Protein AF-Q3TPT1-F1 (afdb_monomer_lite)

pLDDT: mean 91.49, std 8.92, range [51.31, 97.62]

Secondary structure (DSSP, 8-state):
---HHHHHHHHHHHTT-PPPHHHHHHHHHHTSHHHHHH-TTTSSTTS-TTT--TTT--SS----TTGGGGT--HHHHHHHHHHHHHHHTTS----SS---

Foldseek 3Di:
DDDVLVVVQVVCVVVVHGDDPVRSVVCCVCVDLVNQCPDCVRQVVVPDCVVPNCVVHTPSHPPDPPCCVVVDDPVNLVVVVVVCCVVCVPVPDDDPDPSD

Sequence (100 aa):
AQEPRSTIRKLSEFLGRPLGPKEEDIILEHSSFSFMSQSNIVNYSLLSKEIIDQSEGKFFRKGVVGNWREYFTPELNEKFNAVYQSKMGDSGLCLPWTMD

Structure (mmCIF, N/CA/C/O backbone):
data_AF-Q3TPT1-F1
#
_entry.id   AF-Q3TPT1-F1
#
loop_
_atom_site.group_PDB
_atom_site.id
_atom_site.type_symbol
_atom_site.label_atom_id
_atom_site.label_alt_id
_atom_site.label_comp_id
_atom_site.label_asym_id
_atom_site.label_entity_id
_atom_site.label_seq_id
_atom_site.pdbx_PDB_ins_code
_atom_site.Cartn_x
_atom_site.Cartn_y
_atom_site.Cartn_z
_atom_site.occupancy
_atom_site.B_iso_or_equiv
_atom_site.auth_seq_id
_atom_site.auth_comp_id
_atom_site.auth_asym_id
_atom_site.auth_atom_id
_atom_site.pdbx_PDB_model_num
ATOM 1 N N . ALA A 1 1 ? -10.522 7.151 -8.070 1.00 51.31 1 ALA A N 1
ATOM 2 C CA . ALA A 1 1 ? -9.777 6.867 -6.828 1.00 51.31 1 ALA A CA 1
ATOM 3 C C . ALA A 1 1 ? -10.396 5.638 -6.173 1.00 51.31 1 ALA A C 1
ATOM 5 O O . ALA A 1 1 ? -11.582 5.404 -6.382 1.00 51.31 1 ALA A O 1
ATOM 6 N N . GLN A 1 2 ? -9.621 4.814 -5.464 1.00 65.38 2 GLN A N 1
ATOM 7 C CA . GLN A 1 2 ? -10.227 3.815 -4.580 1.00 65.38 2 GLN A CA 1
ATOM 8 C C . GLN A 1 2 ? -10.821 4.551 -3.379 1.00 65.38 2 GLN A C 1
ATOM 10 O O . GLN A 1 2 ? -10.149 5.408 -2.816 1.00 65.38 2 GLN A O 1
ATOM 15 N N . GLU A 1 3 ? -12.056 4.220 -3.011 1.00 87.75 3 GLU A N 1
ATOM 16 C CA . GLU A 1 3 ? -12.774 4.824 -1.885 1.00 87.75 3 GLU A CA 1
ATOM 17 C C . GLU A 1 3 ? -12.664 3.899 -0.662 1.00 87.75 3 GLU A C 1
ATOM 19 O O . GLU A 1 3 ? -13.387 2.896 -0.602 1.00 87.75 3 GLU A O 1
ATOM 24 N N . PRO A 1 4 ? -11.790 4.187 0.328 1.00 93.31 4 PRO A N 1
ATOM 25 C CA . PRO A 1 4 ? -11.518 3.267 1.436 1.00 93.31 4 PRO A CA 1
ATOM 26 C C . PRO A 1 4 ? -12.775 2.901 2.229 1.00 93.31 4 PRO A C 1
ATOM 28 O O . PRO A 1 4 ? -12.935 1.757 2.647 1.00 93.31 4 PRO A O 1
ATOM 31 N N . ARG A 1 5 ? -13.721 3.840 2.354 1.00 94.75 5 ARG A N 1
ATOM 32 C CA . ARG A 1 5 ? -15.005 3.606 3.027 1.00 94.75 5 ARG A CA 1
ATOM 33 C C . ARG A 1 5 ? -15.837 2.530 2.329 1.00 94.75 5 ARG A C 1
ATOM 35 O O . ARG A 1 5 ? -16.415 1.678 2.994 1.00 94.75 5 ARG A O 1
ATOM 42 N N . SER A 1 6 ? -15.877 2.535 0.994 1.00 94.00 6 SER A N 1
ATOM 43 C CA . SER A 1 6 ? -16.585 1.498 0.233 1.00 94.00 6 SER A CA 1
ATOM 44 C C . SER A 1 6 ? -15.939 0.128 0.441 1.00 94.00 6 SER A C 1
ATOM 46 O O . SER A 1 6 ? -16.647 -0.859 0.621 1.00 94.00 6 SER A O 1
ATOM 48 N N . THR A 1 7 ? -14.606 0.065 0.477 1.00 94.75 7 THR A N 1
ATOM 49 C CA . THR A 1 7 ? -13.879 -1.180 0.756 1.00 94.75 7 THR A CA 1
ATOM 50 C C . THR A 1 7 ? -14.163 -1.701 2.163 1.00 94.75 7 THR A C 1
ATOM 52 O O . THR A 1 7 ? -14.415 -2.893 2.320 1.00 94.75 7 THR A O 1
ATOM 55 N N . ILE A 1 8 ? -14.192 -0.825 3.172 1.00 95.69 8 ILE A N 1
ATOM 56 C CA . ILE A 1 8 ? -14.532 -1.199 4.554 1.00 95.69 8 ILE A CA 1
ATOM 57 C C . ILE A 1 8 ? -15.947 -1.780 4.631 1.00 95.69 8 ILE A C 1
ATOM 59 O O . ILE A 1 8 ? -16.134 -2.814 5.264 1.00 95.69 8 ILE A O 1
ATOM 63 N N . ARG A 1 9 ? -16.924 -1.181 3.938 1.00 95.06 9 ARG A N 1
ATOM 64 C CA . ARG A 1 9 ? -18.296 -1.716 3.863 1.00 95.06 9 ARG A CA 1
ATOM 65 C C . ARG A 1 9 ? -18.357 -3.086 3.201 1.00 95.06 9 ARG A C 1
ATOM 67 O O . ARG A 1 9 ? -18.943 -4.005 3.751 1.00 95.06 9 ARG A O 1
ATOM 74 N N . LYS A 1 10 ? -17.687 -3.257 2.060 1.00 95.75 10 LYS A N 1
ATOM 75 C CA . LYS A 1 10 ? -17.618 -4.563 1.384 1.00 95.75 10 LYS A CA 1
ATOM 76 C C . LYS A 1 10 ? -16.994 -5.631 2.282 1.00 95.75 10 LYS A C 1
ATOM 78 O O . LYS A 1 10 ? -17.470 -6.761 2.314 1.00 95.75 10 LYS A O 1
ATOM 83 N N . LEU A 1 11 ? -15.936 -5.279 3.014 1.00 96.44 11 LEU A N 1
ATOM 84 C CA . LEU A 1 11 ? -15.289 -6.188 3.957 1.00 96.44 11 LEU A CA 1
ATOM 85 C C . LEU A 1 11 ? -16.214 -6.529 5.132 1.00 96.44 11 LEU A C 1
ATOM 87 O O . LEU A 1 11 ? -16.289 -7.686 5.534 1.00 96.44 11 LEU A O 1
ATOM 91 N N . SER A 1 12 ? -16.928 -5.545 5.673 1.00 96.81 12 SER A N 1
ATOM 92 C CA . SER A 1 12 ? -17.835 -5.747 6.801 1.00 96.81 12 SER A CA 1
ATOM 93 C C . SER A 1 12 ? -19.040 -6.616 6.424 1.00 96.81 12 SER A C 1
ATOM 95 O O . SER A 1 12 ? -19.398 -7.529 7.169 1.00 96.81 12 SER A O 1
ATOM 97 N N . GLU A 1 13 ? -19.592 -6.415 5.225 1.00 96.44 13 GLU A N 1
ATO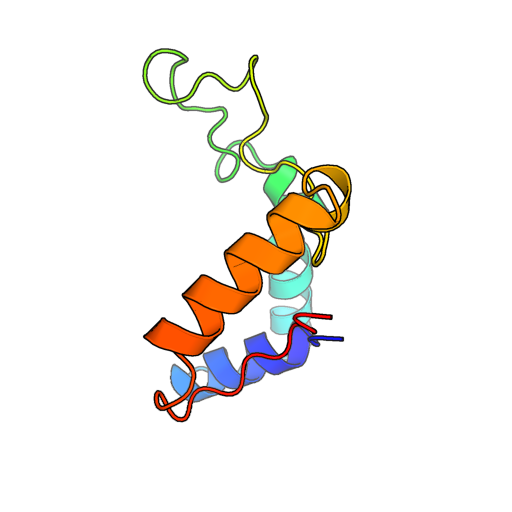M 98 C CA . GLU A 1 13 ? -20.622 -7.266 4.620 1.00 96.44 13 GLU A CA 1
ATOM 99 C C . GLU A 1 13 ? -20.117 -8.695 4.405 1.00 96.44 13 GLU A C 1
ATOM 101 O O . GLU A 1 13 ? -20.774 -9.647 4.822 1.00 96.44 13 GLU A O 1
ATOM 106 N N . PHE A 1 14 ? -18.923 -8.853 3.824 1.00 97.50 14 PHE A N 1
ATOM 107 C CA . PHE A 1 14 ? -18.299 -10.161 3.614 1.00 97.50 14 PHE A CA 1
ATOM 108 C C . PHE A 1 14 ? -18.106 -10.934 4.928 1.00 97.50 14 PHE A C 1
ATOM 110 O O . PHE A 1 14 ? -18.306 -12.146 4.975 1.00 97.50 14 PHE A O 1
ATOM 117 N N . LEU A 1 15 ? -17.759 -10.234 6.009 1.00 97.62 15 LEU A N 1
ATOM 118 C CA . LEU A 1 15 ? -17.589 -10.819 7.341 1.00 97.62 15 LEU A CA 1
ATOM 119 C C . LEU A 1 15 ? -18.913 -11.013 8.104 1.00 97.62 15 LEU A C 1
ATOM 121 O O . LEU A 1 15 ? -18.887 -11.523 9.226 1.00 97.62 15 LEU A O 1
ATOM 125 N N . GLY A 1 16 ? -20.054 -10.595 7.545 1.00 97.31 16 GLY A N 1
ATOM 126 C CA . GLY A 1 16 ? -21.360 -10.657 8.207 1.00 97.31 16 GLY A CA 1
ATOM 127 C C . GLY A 1 16 ? -21.471 -9.748 9.437 1.00 97.31 16 GLY A C 1
ATOM 128 O O . GLY A 1 16 ? -22.218 -10.052 10.367 1.00 97.31 16 GLY A O 1
ATOM 129 N N . ARG A 1 17 ? -20.699 -8.656 9.479 1.00 96.19 17 ARG A N 1
ATOM 130 C CA . ARG A 1 17 ? -20.618 -7.712 10.605 1.00 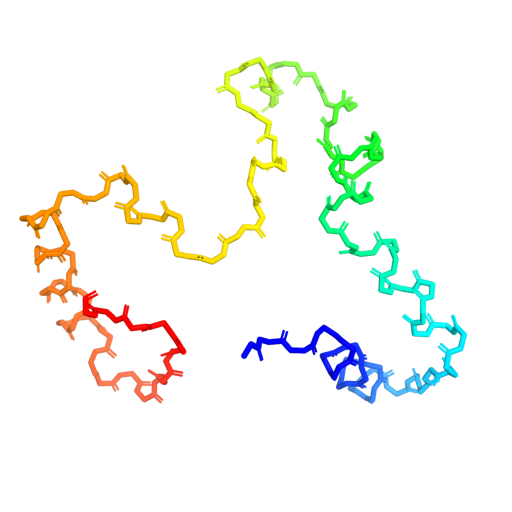96.19 17 ARG A CA 1
ATOM 131 C C . ARG A 1 17 ? -20.816 -6.282 10.103 1.00 96.19 17 ARG A C 1
ATOM 133 O O . ARG A 1 17 ? -19.832 -5.553 10.003 1.00 96.19 17 ARG A O 1
ATOM 140 N N . PRO A 1 18 ? -22.049 -5.878 9.751 1.00 93.94 18 PRO A N 1
ATOM 141 C CA . PRO A 1 18 ? -22.301 -4.528 9.263 1.00 93.94 18 PRO A CA 1
ATOM 142 C C . PRO A 1 18 ? -21.880 -3.495 10.313 1.00 93.94 18 PRO A C 1
ATOM 144 O O . PRO A 1 18 ? -22.117 -3.682 11.505 1.00 93.94 18 PRO A O 1
ATOM 147 N N . LEU A 1 19 ? -21.252 -2.417 9.851 1.00 95.75 19 LEU A N 1
ATOM 148 C CA . LEU A 1 19 ? -20.711 -1.354 10.693 1.00 95.75 19 LEU A CA 1
ATOM 149 C C . LEU A 1 19 ? -21.633 -0.137 10.663 1.00 95.75 19 LEU A C 1
ATOM 151 O O . LEU A 1 19 ? -22.193 0.211 9.622 1.00 95.75 19 LEU A O 1
ATOM 155 N N . GLY A 1 20 ? -21.764 0.535 11.801 1.00 96.06 20 GLY A N 1
ATOM 156 C CA . GLY A 1 20 ? -22.380 1.850 11.881 1.00 96.06 20 GLY A CA 1
ATOM 157 C C . GLY A 1 20 ? -21.447 2.957 11.364 1.00 96.06 20 GLY A C 1
ATOM 158 O O . GLY A 1 20 ? -20.227 2.786 11.347 1.00 96.06 20 GLY A O 1
ATOM 159 N N . PRO A 1 21 ? -21.978 4.149 11.025 1.00 94.94 21 PRO A N 1
ATOM 160 C CA . PRO A 1 21 ? -21.176 5.254 10.487 1.00 94.94 21 PRO A CA 1
ATOM 161 C C . PRO A 1 21 ? -19.979 5.648 11.364 1.00 94.94 21 PRO A C 1
ATOM 163 O O . PRO A 1 21 ? -18.887 5.870 10.855 1.00 94.94 21 PRO A O 1
ATOM 166 N N . LYS A 1 22 ? -20.163 5.664 12.691 1.00 96.88 22 LYS A N 1
ATOM 167 C CA . LYS A 1 22 ? -19.086 5.980 13.643 1.00 96.88 22 LYS A CA 1
ATOM 168 C C . LYS A 1 22 ? -17.977 4.928 13.645 1.00 96.88 22 LYS A C 1
ATOM 170 O O . LYS A 1 22 ? -16.813 5.276 13.784 1.00 96.88 22 LYS A O 1
ATOM 175 N N . GLU A 1 23 ? -18.329 3.652 13.509 1.00 96.81 23 GLU A N 1
ATOM 176 C CA . GLU A 1 23 ? -17.345 2.566 13.464 1.00 96.81 23 GLU A CA 1
ATOM 177 C C . GLU A 1 23 ? -16.543 2.623 12.161 1.00 96.81 23 GLU A C 1
ATOM 179 O O . GLU A 1 23 ? -15.326 2.454 12.184 1.00 96.81 23 GLU A O 1
ATOM 184 N N . GLU A 1 24 ? -17.197 2.942 11.038 1.00 95.94 24 GLU A N 1
ATOM 185 C CA . GLU A 1 24 ? -16.502 3.201 9.773 1.00 95.94 24 GLU A CA 1
ATOM 186 C C . GLU A 1 24 ? -15.500 4.355 9.898 1.00 95.94 24 GLU A C 1
ATOM 188 O O . GLU A 1 24 ? -14.382 4.233 9.403 1.00 95.94 24 GLU A O 1
ATOM 193 N N . ASP A 1 25 ? -15.882 5.455 10.554 1.00 96.81 25 ASP A N 1
ATOM 194 C CA . ASP A 1 25 ? -15.013 6.624 10.746 1.00 96.81 25 ASP A CA 1
ATOM 195 C C . ASP A 1 25 ? -13.771 6.276 11.575 1.00 96.81 25 ASP A C 1
ATOM 197 O O . ASP A 1 25 ? -12.652 6.596 11.174 1.00 96.81 25 ASP A O 1
ATOM 201 N N . ILE A 1 26 ? -13.960 5.547 12.680 1.00 97.44 26 ILE A N 1
ATOM 202 C CA . ILE A 1 26 ? -12.869 5.065 13.541 1.00 97.44 26 ILE A CA 1
ATOM 203 C C . ILE A 1 26 ? -11.913 4.175 12.738 1.00 97.44 26 ILE A C 1
ATOM 205 O O . ILE A 1 26 ? -10.695 4.356 12.784 1.00 97.44 26 ILE A O 1
ATOM 209 N N . ILE A 1 27 ? -12.444 3.224 11.964 1.00 96.81 27 ILE A N 1
ATOM 210 C CA . ILE A 1 27 ? -11.613 2.326 11.153 1.00 96.81 27 ILE A CA 1
ATOM 211 C C . ILE A 1 27 ? -10.865 3.111 10.074 1.00 96.81 27 ILE A C 1
ATOM 213 O O . ILE A 1 27 ? -9.687 2.842 9.848 1.00 96.81 27 ILE A O 1
ATOM 217 N N . LEU A 1 28 ? -11.508 4.083 9.422 1.00 96.19 28 LEU A N 1
ATOM 218 C CA . LEU A 1 28 ? -10.872 4.927 8.408 1.00 96.19 28 LEU A CA 1
ATOM 219 C C . LEU A 1 28 ? -9.701 5.728 8.972 1.00 96.19 28 LEU A C 1
ATOM 221 O O . LEU A 1 28 ? -8.643 5.773 8.345 1.00 96.19 28 LEU A O 1
ATOM 225 N N . GLU A 1 29 ? -9.875 6.337 10.143 1.00 96.31 29 GLU A N 1
ATOM 226 C CA . GLU A 1 29 ? -8.820 7.098 10.808 1.00 96.31 29 GLU A CA 1
ATOM 227 C C . GLU A 1 29 ? -7.640 6.191 11.174 1.00 96.31 29 GLU A C 1
ATOM 229 O O . GLU A 1 29 ? -6.506 6.441 10.749 1.00 96.31 29 GLU A O 1
ATOM 234 N N . HIS A 1 30 ? -7.908 5.094 11.886 1.00 96.38 30 HIS A N 1
ATOM 235 C CA . HIS A 1 30 ? -6.867 4.185 12.370 1.00 96.38 30 HIS A CA 1
ATOM 236 C C . HIS A 1 30 ? -6.203 3.351 11.266 1.00 96.38 30 HIS A C 1
ATOM 238 O O . HIS A 1 30 ? -5.072 2.901 11.440 1.00 96.38 30 HIS A O 1
ATOM 244 N N . SER A 1 31 ? -6.869 3.176 10.123 1.00 95.38 31 SER A N 1
ATOM 245 C CA . SER A 1 31 ? -6.305 2.514 8.936 1.00 95.38 31 SER A CA 1
ATOM 246 C C . SER A 1 31 ? -5.683 3.502 7.947 1.00 95.38 31 SER A C 1
ATOM 248 O O . SER A 1 31 ? -5.213 3.100 6.881 1.00 95.38 31 SER A O 1
ATOM 250 N N . SER A 1 32 ? -5.687 4.804 8.251 1.00 95.44 32 SER A N 1
ATOM 251 C CA . SER A 1 32 ? -5.048 5.796 7.392 1.00 95.44 32 SER A CA 1
ATOM 252 C C . SER A 1 32 ? -3.530 5.617 7.397 1.00 95.44 32 SER A C 1
ATOM 254 O O . SER A 1 32 ? -2.921 5.298 8.420 1.00 95.44 32 SER A O 1
ATOM 256 N N . PHE A 1 33 ? -2.885 5.890 6.259 1.00 95.81 33 PHE A N 1
ATOM 257 C CA . PHE A 1 33 ? -1.423 5.841 6.171 1.00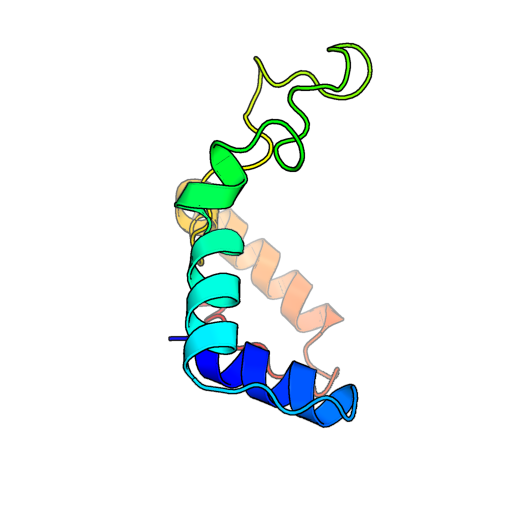 95.81 33 PHE A CA 1
ATOM 258 C C . PHE A 1 33 ? -0.760 6.754 7.214 1.00 95.81 33 PHE A C 1
ATOM 260 O O . PHE A 1 33 ? 0.211 6.356 7.853 1.00 95.81 33 PHE A O 1
ATOM 267 N N . SER A 1 34 ? -1.313 7.955 7.422 1.00 95.69 34 SER A N 1
ATOM 268 C CA . SER A 1 34 ? -0.809 8.910 8.413 1.00 95.69 34 SER A CA 1
ATOM 269 C C . SER A 1 34 ? -0.793 8.298 9.813 1.00 95.69 34 SER A C 1
ATOM 271 O O . SER A 1 34 ? 0.258 8.288 10.451 1.00 95.69 34 SER A O 1
ATOM 273 N N . PHE A 1 35 ? -1.917 7.728 10.262 1.00 96.62 35 PHE A N 1
ATOM 274 C CA . PHE A 1 35 ? -2.012 7.109 11.584 1.00 96.62 35 PHE A CA 1
ATOM 275 C C . PHE A 1 35 ? -1.092 5.888 11.705 1.00 96.62 35 PHE A C 1
ATOM 277 O O . PHE 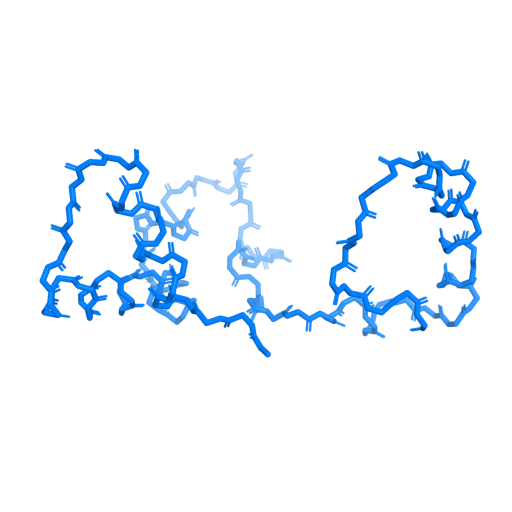A 1 35 ? -0.279 5.799 12.627 1.00 96.62 35 PHE A O 1
ATOM 284 N N . MET A 1 36 ? -1.171 4.960 10.747 1.00 96.94 36 MET A N 1
ATOM 285 C CA . MET A 1 36 ? -0.401 3.717 10.799 1.00 96.94 36 MET A CA 1
ATOM 286 C C . MET A 1 36 ? 1.111 3.962 10.753 1.00 96.94 36 MET A C 1
ATOM 288 O O . MET A 1 36 ? 1.851 3.296 11.468 1.00 96.94 36 MET A O 1
ATOM 292 N N . SER A 1 37 ? 1.582 4.945 9.978 1.00 95.69 37 SER A N 1
ATOM 293 C CA . SER A 1 37 ? 3.015 5.265 9.880 1.00 95.69 37 SER A CA 1
ATOM 294 C C . SER A 1 37 ? 3.628 5.757 11.200 1.00 95.69 37 SER A C 1
ATOM 296 O O . SER A 1 37 ? 4.819 5.554 11.443 1.00 95.69 37 SER A O 1
ATOM 298 N N . GLN A 1 38 ? 2.817 6.357 12.075 1.00 94.75 38 GLN A N 1
ATOM 299 C CA . GLN A 1 38 ? 3.244 6.918 13.361 1.00 94.75 38 GLN A CA 1
ATOM 300 C C . GLN A 1 38 ? 3.037 5.952 14.536 1.00 94.75 38 GLN A C 1
ATOM 302 O O . GLN A 1 38 ? 3.683 6.095 15.572 1.00 94.75 38 GLN A O 1
ATOM 307 N N . SER A 1 39 ? 2.166 4.954 14.384 1.00 95.38 39 SER A N 1
ATOM 308 C CA . SER A 1 39 ? 1.874 3.977 15.432 1.00 95.38 39 SER A CA 1
ATOM 309 C C . SER A 1 39 ? 2.972 2.914 15.530 1.00 95.38 39 SER A C 1
ATOM 311 O O . SER A 1 39 ? 3.124 2.076 14.641 1.00 95.38 39 SER A O 1
ATOM 313 N N . ASN A 1 40 ? 3.712 2.914 16.645 1.00 91.06 40 ASN A N 1
ATOM 314 C CA . ASN A 1 40 ? 4.803 1.966 16.915 1.00 91.06 40 ASN A CA 1
ATOM 315 C C . ASN A 1 40 ? 4.370 0.487 16.889 1.00 91.06 40 ASN A C 1
ATOM 317 O O . ASN A 1 40 ? 5.178 -0.390 16.586 1.00 91.06 40 ASN A O 1
ATOM 321 N N . ILE A 1 41 ? 3.095 0.213 17.181 1.00 90.31 41 ILE A N 1
ATOM 322 C CA . ILE A 1 41 ? 2.526 -1.140 17.201 1.00 90.31 41 ILE A CA 1
ATOM 323 C C . ILE A 1 41 ? 2.483 -1.740 15.790 1.00 90.31 41 ILE A C 1
ATOM 325 O O . ILE A 1 41 ? 2.691 -2.940 15.633 1.00 90.31 41 ILE A O 1
ATOM 329 N N . VAL A 1 42 ? 2.224 -0.924 14.763 1.00 92.38 42 VAL A N 1
ATOM 330 C CA . VAL A 1 42 ? 2.022 -1.407 13.385 1.00 92.38 42 VAL A CA 1
ATOM 331 C C . VAL A 1 42 ? 3.118 -0.968 12.421 1.00 92.38 42 VAL A C 1
ATOM 333 O O . VAL A 1 42 ? 3.321 -1.629 11.410 1.00 92.38 42 VAL A O 1
ATOM 336 N N . ASN A 1 43 ? 3.865 0.101 12.719 1.00 91.81 43 ASN A N 1
ATOM 337 C CA . ASN A 1 43 ? 4.963 0.585 11.874 1.00 91.81 43 ASN A CA 1
ATOM 338 C C . ASN A 1 43 ? 6.269 -0.205 12.023 1.00 91.81 43 ASN A C 1
ATOM 340 O O . ASN A 1 43 ? 7.286 0.200 11.462 1.00 91.81 43 ASN A O 1
ATOM 344 N N . TYR A 1 44 ? 6.243 -1.315 12.763 1.00 91.81 44 TYR A N 1
ATOM 345 C CA . TYR A 1 44 ? 7.375 -2.208 12.995 1.00 91.81 44 TYR A CA 1
ATOM 346 C C . TYR A 1 44 ? 8.572 -1.566 13.714 1.00 91.81 44 TYR A C 1
ATOM 348 O O . TYR A 1 44 ? 9.657 -2.144 13.718 1.00 91.81 44 TYR A O 1
ATOM 356 N N . SER A 1 45 ? 8.424 -0.394 14.345 1.00 91.06 45 SER A N 1
ATOM 357 C CA . SER A 1 45 ? 9.540 0.249 15.059 1.00 91.06 45 SER A CA 1
ATOM 358 C C . SER A 1 45 ? 9.957 -0.496 16.329 1.00 91.06 45 SER A C 1
ATOM 360 O O . SER A 1 45 ? 10.981 -0.170 16.918 1.00 91.06 45 SER A O 1
ATOM 362 N N . LEU A 1 46 ? 9.140 -1.450 16.782 1.00 93.38 46 LEU A N 1
ATOM 363 C CA . LEU A 1 46 ? 9.428 -2.319 17.924 1.00 93.38 46 LEU A CA 1
ATOM 364 C C . LEU A 1 46 ? 10.319 -3.516 17.555 1.00 93.38 46 LEU A C 1
ATOM 366 O O . LEU A 1 46 ? 10.812 -4.194 18.453 1.00 93.38 46 LEU A O 1
ATOM 370 N N . LEU A 1 47 ? 10.514 -3.795 16.260 1.00 93.06 47 LEU A N 1
ATOM 371 C CA . LEU A 1 47 ? 11.443 -4.832 15.820 1.00 93.06 47 LEU A CA 1
ATOM 372 C C . LEU A 1 47 ? 12.886 -4.325 15.869 1.00 93.06 47 LEU A C 1
ATOM 374 O O . LEU A 1 47 ? 13.152 -3.139 15.673 1.00 93.06 47 LEU A O 1
ATOM 378 N N . SER A 1 48 ? 13.821 -5.239 16.127 1.00 93.94 48 SER A N 1
ATOM 379 C CA . SER A 1 48 ? 15.241 -4.907 16.162 1.00 93.94 48 SER A CA 1
ATOM 380 C C . SER A 1 48 ? 15.790 -4.646 14.754 1.00 93.94 48 SER A C 1
ATOM 382 O O . SER A 1 48 ? 15.225 -5.103 13.753 1.00 93.94 48 SER A O 1
ATOM 384 N N . LYS A 1 49 ? 16.913 -3.921 14.672 1.00 93.12 49 LYS A N 1
ATOM 385 C CA . LYS A 1 49 ? 17.543 -3.571 13.389 1.00 93.12 49 LYS A CA 1
ATOM 386 C C . LYS A 1 49 ? 18.027 -4.795 12.614 1.00 93.12 49 LYS A C 1
ATOM 388 O O . LYS A 1 49 ? 18.069 -4.755 11.393 1.00 93.12 49 LYS A O 1
ATOM 393 N N . GLU A 1 50 ? 18.347 -5.883 13.311 1.00 95.19 50 GLU A N 1
ATOM 394 C CA . GLU A 1 50 ? 18.735 -7.155 12.699 1.00 95.19 50 GLU A CA 1
ATOM 395 C C . GLU A 1 50 ? 17.576 -7.810 11.930 1.00 95.19 50 GLU A C 1
ATOM 397 O O . GLU A 1 50 ? 17.824 -8.606 11.029 1.00 95.19 50 GLU A O 1
ATOM 402 N N . ILE A 1 51 ? 16.321 -7.482 12.271 1.00 93.56 51 ILE A N 1
ATOM 403 C CA . ILE A 1 51 ? 15.130 -7.983 11.572 1.00 93.56 51 ILE A CA 1
ATOM 404 C C . ILE A 1 51 ? 14.663 -6.968 10.524 1.00 93.56 51 ILE A C 1
ATOM 406 O O . ILE A 1 51 ? 14.473 -7.329 9.364 1.00 93.56 51 ILE A O 1
ATOM 410 N N . ILE A 1 52 ? 14.463 -5.706 10.924 1.00 91.69 52 ILE A N 1
ATOM 411 C CA . ILE A 1 52 ? 14.066 -4.617 10.021 1.00 91.69 52 ILE A CA 1
ATOM 412 C C . ILE A 1 52 ? 14.862 -3.354 10.361 1.00 91.69 52 ILE A C 1
ATOM 414 O O . ILE A 1 52 ? 14.539 -2.637 11.312 1.00 91.69 52 ILE A O 1
ATOM 418 N N . ASP A 1 53 ? 15.861 -3.028 9.539 1.00 94.00 53 ASP A N 1
ATOM 419 C CA . ASP A 1 53 ? 16.593 -1.770 9.676 1.00 94.00 53 ASP A CA 1
ATOM 420 C C . ASP A 1 53 ? 15.820 -0.591 9.068 1.00 94.00 53 ASP A C 1
ATOM 422 O O . ASP A 1 53 ? 15.913 -0.275 7.881 1.00 94.00 53 ASP A O 1
ATOM 426 N N . GLN A 1 54 ? 15.071 0.110 9.917 1.00 91.19 54 GLN A N 1
ATOM 427 C CA . GLN A 1 54 ? 14.320 1.300 9.518 1.00 91.19 54 GLN A CA 1
ATOM 428 C C . GLN A 1 54 ? 15.161 2.592 9.409 1.00 91.19 54 GLN A C 1
ATOM 430 O O . GLN A 1 54 ? 14.578 3.680 9.281 1.00 91.19 54 GLN A O 1
ATOM 435 N N . SER A 1 55 ? 16.500 2.508 9.498 1.00 91.75 55 SER A N 1
ATOM 436 C CA . SER A 1 55 ? 17.421 3.603 9.120 1.00 91.75 55 SER A CA 1
ATOM 437 C C . SER A 1 55 ? 17.517 3.727 7.600 1.00 91.75 55 SER A C 1
ATOM 439 O O . SER A 1 55 ? 17.475 4.835 7.075 1.00 91.75 55 SER A O 1
ATOM 441 N N . GLU A 1 56 ? 17.592 2.585 6.914 1.00 92.06 56 GLU A N 1
ATOM 442 C CA . GLU A 1 56 ? 17.767 2.485 5.459 1.00 92.06 56 GLU A CA 1
ATOM 443 C C . GLU A 1 56 ? 16.465 2.766 4.694 1.00 92.06 56 GLU A C 1
ATOM 445 O O . GLU A 1 56 ? 16.458 3.119 3.516 1.00 92.06 56 GLU A O 1
ATOM 450 N N . GLY A 1 57 ? 15.329 2.645 5.379 1.00 91.00 57 GLY A N 1
ATOM 451 C CA . GLY A 1 57 ? 14.027 3.009 4.848 1.00 91.00 57 GLY A CA 1
ATOM 452 C C . GLY A 1 57 ? 12.911 2.675 5.825 1.00 91.00 57 GLY A C 1
ATOM 453 O O . GLY A 1 57 ? 12.913 1.629 6.466 1.00 91.00 57 GLY A O 1
ATOM 454 N N . LYS A 1 58 ? 11.923 3.564 5.945 1.00 93.56 58 LYS A N 1
ATOM 455 C CA . LYS A 1 58 ? 10.737 3.299 6.772 1.00 93.56 58 LYS A CA 1
ATOM 456 C C . LYS A 1 58 ? 9.863 2.225 6.137 1.00 93.56 58 LYS A C 1
ATOM 458 O O . LYS A 1 58 ? 9.659 2.242 4.923 1.00 93.56 58 LYS A O 1
ATOM 463 N N . PHE A 1 59 ? 9.276 1.362 6.971 1.00 94.50 59 PHE A N 1
ATOM 464 C CA . PHE A 1 59 ? 8.306 0.359 6.518 1.00 94.50 59 PHE A CA 1
ATOM 465 C C . PHE A 1 59 ? 7.104 1.030 5.829 1.00 94.50 59 PHE A C 1
ATOM 467 O O . PHE A 1 59 ? 6.773 0.743 4.679 1.00 94.50 59 PHE A O 1
ATOM 474 N N . PHE A 1 60 ? 6.510 2.029 6.489 1.00 95.50 60 PHE A N 1
ATOM 475 C CA . PHE A 1 60 ? 5.546 2.940 5.871 1.00 95.50 60 PHE A CA 1
ATOM 476 C C . PHE A 1 60 ? 6.284 4.030 5.076 1.00 95.50 60 PHE A C 1
ATOM 478 O O . PHE A 1 60 ? 6.534 5.118 5.583 1.00 95.50 60 PHE A O 1
ATOM 485 N N . ARG A 1 61 ? 6.660 3.732 3.824 1.00 94.69 61 ARG A N 1
ATOM 486 C CA . ARG A 1 61 ? 7.536 4.600 3.008 1.00 94.69 61 ARG A CA 1
ATOM 487 C C . ARG A 1 61 ? 6.863 5.854 2.428 1.00 94.69 61 ARG A C 1
ATOM 489 O O . ARG A 1 61 ? 7.325 6.961 2.674 1.00 94.69 61 ARG A O 1
ATOM 496 N N . LYS A 1 62 ? 5.825 5.687 1.596 1.00 94.06 62 LYS A N 1
ATOM 497 C CA . LYS A 1 62 ? 5.114 6.804 0.925 1.00 94.06 62 LYS A CA 1
ATOM 498 C C . LYS A 1 62 ? 3.591 6.654 0.891 1.00 94.06 62 LYS A C 1
ATOM 500 O O . LYS A 1 62 ? 2.901 7.660 0.938 1.00 94.06 62 LYS A O 1
ATOM 505 N N . GLY A 1 63 ? 3.065 5.430 0.789 1.00 92.38 63 GLY A N 1
ATOM 506 C CA . GLY A 1 63 ? 1.614 5.195 0.837 1.00 92.38 63 GLY A CA 1
ATOM 507 C C . GLY A 1 63 ? 0.824 5.731 -0.361 1.00 92.38 63 GLY A C 1
ATOM 508 O O . GLY A 1 63 ? -0.363 6.004 -0.219 1.00 92.38 63 GLY A O 1
ATOM 509 N N . VAL A 1 64 ? 1.459 5.898 -1.527 1.00 91.81 64 VAL A N 1
ATOM 510 C CA . VAL A 1 64 ? 0.817 6.457 -2.730 1.00 91.81 64 VAL A CA 1
ATOM 511 C C . VAL A 1 64 ? 0.936 5.521 -3.930 1.00 91.81 64 VAL A C 1
ATOM 513 O O . VAL A 1 64 ? 1.953 4.848 -4.123 1.00 91.81 64 VAL A O 1
ATOM 516 N N . VAL A 1 65 ? -0.104 5.504 -4.763 1.00 89.88 65 VAL A N 1
ATOM 517 C CA . VAL A 1 65 ? -0.128 4.768 -6.034 1.00 89.88 65 VAL A CA 1
ATOM 518 C C . VAL A 1 65 ? 0.696 5.523 -7.080 1.00 89.88 65 VAL A C 1
ATOM 520 O O . VAL A 1 65 ? 0.664 6.747 -7.137 1.00 89.88 65 VAL A O 1
ATOM 523 N N . GLY A 1 66 ? 1.433 4.792 -7.922 1.00 89.94 66 GLY A N 1
ATOM 524 C CA . GLY A 1 66 ? 2.168 5.371 -9.055 1.00 89.94 66 GLY A CA 1
ATOM 525 C C . GLY A 1 66 ? 3.590 5.842 -8.744 1.00 89.94 66 GLY A C 1
ATOM 526 O O . GLY A 1 66 ? 4.301 6.252 -9.653 1.00 89.94 66 GLY A O 1
ATOM 527 N N . ASN A 1 67 ? 4.055 5.724 -7.496 1.00 92.25 67 ASN A N 1
ATOM 528 C CA . ASN A 1 67 ? 5.403 6.156 -7.117 1.00 92.25 67 ASN A CA 1
ATOM 529 C C . ASN A 1 67 ? 6.539 5.401 -7.843 1.00 92.25 67 ASN A C 1
ATOM 531 O O . ASN A 1 67 ? 7.662 5.888 -7.871 1.00 92.25 67 ASN A O 1
ATOM 535 N N . TRP A 1 68 ? 6.256 4.257 -8.474 1.00 91.56 68 TRP A N 1
ATOM 536 C CA . TRP A 1 68 ? 7.208 3.549 -9.337 1.00 91.56 68 TRP A CA 1
ATOM 537 C C . TRP A 1 68 ? 7.737 4.425 -10.487 1.00 91.56 68 TRP A C 1
ATOM 539 O O . TRP A 1 68 ? 8.884 4.255 -10.893 1.00 91.56 68 TRP A O 1
ATOM 549 N N . ARG A 1 69 ? 6.953 5.412 -10.950 1.00 91.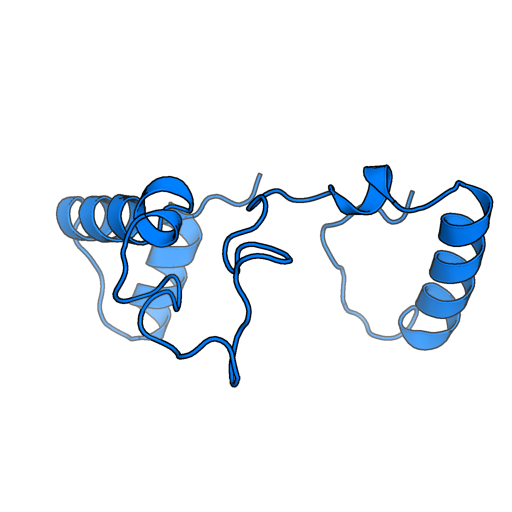44 69 ARG A N 1
ATOM 550 C CA . ARG A 1 69 ? 7.334 6.350 -12.020 1.00 91.44 69 ARG A CA 1
ATOM 551 C C . ARG A 1 69 ? 8.536 7.232 -11.659 1.00 91.44 69 ARG A C 1
ATOM 553 O O . ARG A 1 69 ? 9.191 7.746 -12.551 1.00 91.44 69 ARG A O 1
ATOM 560 N N . GLU A 1 70 ? 8.853 7.392 -10.372 1.00 94.00 70 GLU A N 1
ATOM 561 C CA . GLU A 1 70 ? 10.071 8.095 -9.934 1.00 94.00 70 GLU A CA 1
ATOM 562 C C . GLU A 1 70 ? 11.345 7.247 -10.093 1.00 94.00 70 GLU A C 1
ATOM 564 O O . GLU A 1 70 ? 12.447 7.785 -10.032 1.00 94.00 70 GLU A O 1
ATOM 569 N N . TYR A 1 71 ? 11.208 5.929 -10.260 1.00 93.38 71 TYR A N 1
ATOM 570 C CA . TYR A 1 71 ? 12.328 4.982 -10.274 1.00 93.38 71 TYR A CA 1
ATOM 571 C C . TYR A 1 71 ? 12.535 4.316 -11.635 1.00 93.38 71 TYR A C 1
ATOM 573 O O . TYR A 1 71 ? 13.642 3.880 -11.943 1.00 93.38 71 TYR A O 1
ATOM 581 N N . PHE A 1 72 ? 11.480 4.204 -12.443 1.00 94.81 72 PHE A N 1
ATOM 582 C CA . PHE A 1 72 ? 11.546 3.573 -13.757 1.00 94.81 72 PHE A CA 1
ATOM 583 C C . PHE A 1 72 ? 11.891 4.608 -14.823 1.00 94.81 72 PHE A C 1
ATOM 585 O O . PHE A 1 72 ? 11.145 5.563 -15.033 1.00 94.81 72 PHE A O 1
ATOM 592 N N . THR A 1 73 ? 12.996 4.382 -15.536 1.00 96.06 73 THR A N 1
ATOM 593 C CA . THR A 1 73 ? 13.245 5.093 -16.794 1.00 96.06 73 THR A CA 1
ATOM 594 C C . THR A 1 73 ? 12.254 4.615 -17.863 1.00 96.06 73 THR A C 1
ATOM 596 O O . THR A 1 73 ? 11.717 3.505 -17.736 1.00 96.06 73 THR A O 1
ATOM 599 N N . PRO A 1 74 ? 12.019 5.398 -18.931 1.00 94.75 74 PRO A N 1
ATOM 600 C CA . PRO A 1 74 ? 11.159 4.974 -20.035 1.00 94.75 74 PRO A CA 1
ATOM 601 C C . PRO A 1 74 ? 11.548 3.599 -20.600 1.00 94.75 74 PRO A C 1
ATOM 603 O O . PRO A 1 74 ? 10.693 2.735 -20.775 1.00 94.75 74 PRO A O 1
ATOM 606 N N . GLU A 1 75 ? 12.847 3.336 -20.761 1.00 96.50 75 GLU A N 1
ATOM 607 C CA . GLU A 1 75 ? 13.361 2.077 -21.312 1.00 96.50 75 GLU A CA 1
ATOM 608 C C . GLU A 1 75 ? 13.122 0.885 -20.371 1.00 96.50 75 GLU A C 1
ATOM 610 O O . GLU A 1 75 ? 12.882 -0.239 -20.820 1.00 96.50 75 GLU A O 1
ATOM 615 N N . LEU A 1 76 ? 13.206 1.101 -19.052 1.00 96.12 76 LEU A N 1
ATOM 616 C CA . LEU A 1 76 ? 12.881 0.068 -18.065 1.00 96.12 76 LEU A CA 1
ATOM 617 C C . LEU A 1 76 ? 11.381 -0.215 -18.034 1.00 96.12 76 LEU A C 1
ATOM 619 O O . LEU A 1 76 ? 10.992 -1.378 -17.916 1.00 96.12 76 LEU A O 1
ATOM 623 N N . ASN A 1 77 ? 10.554 0.824 -18.166 1.00 94.25 77 ASN A N 1
ATOM 624 C CA . ASN A 1 77 ? 9.105 0.678 -18.220 1.00 94.25 77 ASN A CA 1
ATOM 625 C C . ASN A 1 77 ? 8.677 -0.143 -19.444 1.00 94.25 77 ASN A C 1
ATOM 627 O O . ASN A 1 77 ? 7.954 -1.124 -19.299 1.00 94.25 77 ASN A O 1
ATOM 631 N N . GLU A 1 78 ? 9.205 0.170 -20.631 1.00 94.88 78 GLU A N 1
ATOM 632 C CA . GLU A 1 78 ? 8.935 -0.591 -21.859 1.00 94.88 78 GLU A CA 1
ATOM 633 C C . GLU A 1 78 ? 9.308 -2.073 -21.721 1.00 94.88 78 GLU A C 1
ATOM 635 O O . GLU A 1 78 ? 8.508 -2.960 -22.036 1.00 94.88 78 GLU A O 1
ATOM 640 N N . LYS A 1 79 ? 10.503 -2.362 -21.187 1.00 96.25 79 LYS A N 1
ATOM 641 C CA . LYS A 1 79 ? 10.951 -3.742 -20.943 1.00 96.25 79 LYS A CA 1
ATOM 642 C C . LYS A 1 79 ? 10.051 -4.468 -19.948 1.00 96.25 79 LYS A C 1
ATOM 644 O O . LYS A 1 79 ? 9.705 -5.629 -20.174 1.00 96.25 79 LYS A O 1
ATOM 649 N N . PHE A 1 80 ? 9.673 -3.806 -18.856 1.00 94.50 80 PHE A N 1
ATOM 650 C CA . PHE A 1 80 ? 8.772 -4.377 -17.859 1.00 94.50 80 PHE A CA 1
ATOM 651 C C . PHE A 1 80 ? 7.403 -4.687 -18.470 1.00 94.50 80 PHE A C 1
ATOM 653 O O . PHE A 1 80 ? 6.899 -5.798 -18.308 1.00 94.50 80 PHE A O 1
ATOM 660 N N . ASN A 1 81 ? 6.846 -3.748 -19.234 1.00 91.69 81 ASN A N 1
ATOM 661 C CA . ASN A 1 81 ? 5.563 -3.896 -19.909 1.00 91.69 81 ASN A CA 1
ATOM 662 C C . ASN A 1 81 ? 5.554 -5.066 -20.891 1.00 91.69 81 ASN A C 1
ATOM 664 O O . ASN A 1 81 ? 4.619 -5.862 -20.866 1.00 91.69 81 ASN A O 1
ATOM 668 N N . ALA A 1 82 ? 6.604 -5.234 -21.700 1.00 94.50 82 ALA A N 1
ATOM 669 C CA . ALA A 1 82 ? 6.709 -6.367 -22.619 1.00 94.50 82 ALA A CA 1
ATOM 670 C C . ALA A 1 82 ? 6.653 -7.719 -21.879 1.00 94.50 82 ALA A C 1
ATOM 672 O O . ALA A 1 82 ? 5.914 -8.625 -22.271 1.00 94.50 82 ALA A O 1
ATOM 673 N N . VAL A 1 83 ? 7.384 -7.843 -20.765 1.00 95.31 83 VAL A N 1
ATOM 674 C CA . VAL A 1 83 ? 7.367 -9.055 -19.929 1.00 95.31 83 VAL A CA 1
ATOM 675 C C . VAL A 1 83 ? 6.010 -9.246 -19.256 1.00 95.31 83 VAL A C 1
ATOM 677 O O . VAL A 1 83 ? 5.505 -10.367 -19.205 1.00 95.31 83 VAL A O 1
ATOM 680 N N . TYR A 1 84 ? 5.415 -8.170 -18.742 1.00 92.56 84 TYR A N 1
ATOM 681 C CA . TYR A 1 84 ? 4.109 -8.212 -18.097 1.00 92.56 84 TYR A CA 1
ATOM 682 C C . TYR A 1 84 ? 3.030 -8.700 -19.067 1.00 92.56 84 TYR A C 1
ATOM 684 O O . TYR A 1 84 ? 2.313 -9.642 -18.740 1.00 92.56 84 TYR A O 1
ATOM 692 N N . GLN A 1 85 ? 2.963 -8.139 -20.279 1.00 91.00 85 GLN A N 1
ATOM 693 C CA . GLN A 1 85 ? 1.992 -8.549 -21.297 1.00 91.00 85 GLN A CA 1
ATOM 694 C C . GLN A 1 85 ? 2.174 -10.016 -21.694 1.00 91.00 85 GLN A C 1
ATOM 696 O O . GLN A 1 85 ? 1.205 -10.769 -21.702 1.00 91.00 85 GLN A O 1
ATOM 701 N N . SER A 1 86 ? 3.415 -10.461 -21.916 1.00 94.94 86 SER A N 1
ATOM 702 C CA . SER A 1 86 ? 3.690 -11.866 -22.242 1.00 94.94 86 SER A CA 1
ATOM 703 C C . SER A 1 86 ? 3.261 -12.849 -21.145 1.00 94.94 86 SER A C 1
ATOM 705 O O . SER A 1 86 ? 2.988 -14.004 -21.460 1.00 94.94 86 SER A O 1
ATOM 707 N N . LYS A 1 87 ? 3.260 -12.438 -19.870 1.00 94.31 87 LYS A N 1
ATOM 708 C CA . LYS A 1 87 ? 2.940 -13.320 -18.734 1.00 94.31 87 LYS A CA 1
ATOM 709 C C . LYS A 1 87 ? 1.493 -13.217 -18.263 1.00 94.31 87 LYS A C 1
ATOM 711 O O . LYS A 1 87 ? 0.965 -14.192 -17.741 1.00 94.31 87 LYS A O 1
ATOM 716 N N . MET A 1 88 ? 0.884 -12.041 -18.393 1.00 91.50 88 MET A N 1
ATOM 717 C CA . MET A 1 88 ? -0.403 -11.710 -17.774 1.00 91.50 88 MET A CA 1
ATOM 718 C C . MET A 1 88 ? -1.498 -11.366 -18.787 1.00 91.50 88 MET A C 1
ATOM 720 O O . MET A 1 88 ? -2.652 -11.251 -18.374 1.00 91.50 88 MET A O 1
ATOM 724 N N . GLY A 1 89 ? -1.170 -11.213 -20.077 1.00 86.69 89 GLY A N 1
ATOM 725 C CA . GLY A 1 89 ? -2.103 -10.757 -21.116 1.00 86.69 89 GLY A CA 1
ATOM 726 C C . GLY A 1 89 ? -3.380 -11.594 -21.209 1.00 86.69 89 GLY A C 1
ATOM 727 O O . GLY A 1 89 ? -4.469 -11.038 -21.308 1.00 86.69 89 GLY A O 1
ATOM 728 N N . ASP A 1 90 ? -3.263 -12.913 -21.038 1.00 91.69 90 ASP A N 1
ATOM 729 C CA . ASP A 1 90 ? -4.393 -13.848 -21.133 1.00 91.69 90 ASP A CA 1
ATOM 730 C C . ASP A 1 90 ? -5.005 -14.221 -19.769 1.00 91.69 90 ASP A C 1
ATOM 732 O O . ASP A 1 90 ? -5.828 -15.128 -19.669 1.00 91.69 90 ASP A O 1
ATOM 736 N N . SER A 1 91 ? -4.617 -13.540 -18.684 1.00 91.44 91 SER A N 1
ATOM 737 C CA . SER A 1 91 ? -5.051 -13.904 -17.322 1.00 91.44 91 SER A CA 1
ATOM 738 C C . SER A 1 91 ? -6.516 -13.573 -17.014 1.00 91.44 91 SER A C 1
ATOM 740 O O . SER A 1 91 ? -7.044 -14.014 -15.994 1.00 91.44 91 SER A O 1
ATOM 742 N N . GLY A 1 92 ? -7.166 -12.748 -17.843 1.00 89.06 92 GLY A N 1
ATOM 743 C CA . GLY A 1 92 ? -8.500 -12.203 -17.567 1.00 89.06 92 GLY A CA 1
ATOM 744 C C . GLY A 1 92 ? -8.541 -11.196 -16.407 1.00 89.06 92 GLY A C 1
ATOM 745 O O . GLY A 1 92 ? -9.611 -10.684 -16.076 1.00 89.06 92 GLY A O 1
ATOM 746 N N . LEU A 1 93 ? -7.396 -10.885 -15.787 1.00 88.25 93 LEU A N 1
ATOM 747 C CA . LEU A 1 93 ? -7.291 -9.891 -14.724 1.00 88.25 93 LEU A CA 1
ATOM 748 C C . LEU A 1 93 ? -7.154 -8.489 -15.320 1.00 88.25 93 LEU A C 1
ATOM 750 O O . LEU A 1 93 ? -6.159 -8.162 -15.963 1.00 88.25 93 LEU A O 1
ATOM 754 N N . CYS A 1 94 ? -8.132 -7.630 -15.041 1.00 82.00 94 CYS A N 1
ATOM 755 C CA . CYS A 1 94 ? -8.065 -6.211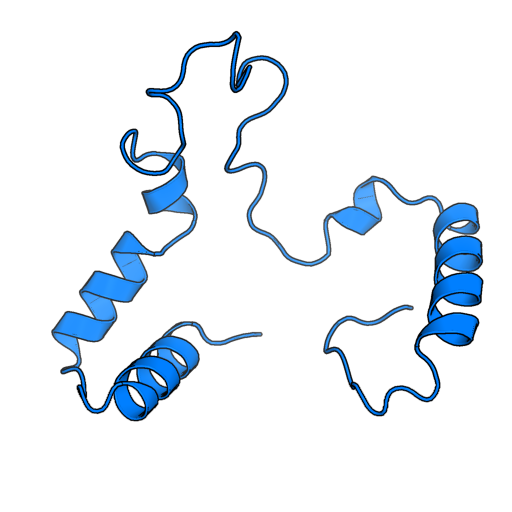 -15.370 1.00 82.00 94 CYS A CA 1
ATOM 756 C C . CYS A 1 94 ? -7.598 -5.427 -14.143 1.00 82.00 94 CYS A C 1
ATOM 758 O O . CYS A 1 94 ? -8.375 -5.169 -13.220 1.00 82.00 94 CYS A O 1
ATOM 760 N N . LEU A 1 95 ? -6.321 -5.056 -14.121 1.00 82.19 95 LEU A N 1
ATOM 761 C CA . LEU A 1 95 ? -5.763 -4.268 -13.030 1.00 82.19 95 LEU A CA 1
ATOM 762 C C . LEU A 1 95 ? -5.949 -2.763 -13.304 1.00 82.19 95 LEU A C 1
ATOM 764 O O . LEU A 1 95 ? -5.810 -2.330 -14.443 1.00 82.19 95 LEU A O 1
ATOM 768 N N . PRO A 1 96 ? -6.280 -1.949 -12.284 1.00 74.81 96 PRO A N 1
ATOM 769 C CA . PRO A 1 96 ? -6.684 -0.551 -12.464 1.00 74.81 96 PRO A CA 1
ATOM 770 C C . PRO A 1 96 ? -5.518 0.433 -12.657 1.00 74.81 96 PRO A C 1
ATOM 772 O O . PRO A 1 96 ? -5.739 1.643 -12.654 1.00 74.81 96 PRO A O 1
ATOM 775 N N . TRP A 1 97 ? -4.277 -0.044 -12.759 1.00 70.56 97 TRP A N 1
ATOM 776 C CA . TRP A 1 97 ? -3.119 0.802 -13.037 1.00 70.56 97 TRP A CA 1
ATOM 777 C C . TRP A 1 97 ? -2.856 0.856 -14.539 1.00 70.56 97 TRP A C 1
ATOM 779 O O . TRP A 1 97 ? -2.755 -0.179 -15.194 1.00 70.56 97 TRP A O 1
ATOM 789 N N . THR A 1 98 ? -2.727 2.072 -15.071 1.00 58.22 98 THR A N 1
ATOM 790 C CA . THR A 1 98 ? -2.263 2.289 -16.439 1.00 58.22 98 THR A CA 1
ATOM 791 C C . THR A 1 98 ? -0.818 1.821 -16.547 1.00 58.22 98 THR A C 1
ATOM 793 O O . THR A 1 98 ? 0.060 2.315 -15.832 1.00 58.22 98 THR A O 1
ATOM 796 N N . MET A 1 99 ? -0.606 0.827 -17.411 1.00 56.16 99 MET A N 1
ATOM 797 C CA . MET A 1 99 ? 0.723 0.359 -17.813 1.00 56.16 99 MET A CA 1
ATOM 798 C C . MET A 1 99 ? 1.338 1.281 -18.882 1.00 56.16 99 MET A C 1
ATOM 800 O O . MET A 1 99 ? 2.412 0.981 -19.385 1.00 56.16 99 MET A O 1
ATOM 804 N N . ASP A 1 100 ? 0.673 2.391 -19.213 1.00 55.03 100 ASP A N 1
ATOM 805 C CA . ASP A 1 100 ? 1.185 3.488 -20.040 1.00 55.03 100 ASP A CA 1
ATOM 806 C C . ASP A 1 100 ? 2.447 4.126 -19.423 1.00 55.03 100 ASP A C 1
ATOM 808 O O . ASP A 1 100 ? 2.410 4.570 -18.236 1.00 55.03 100 ASP A O 1
#

InterPro domains:
  IPR000863 Sulfotransferase domain [PF00685] (2-92)
  IPR027417 P-loop containing nucleoside triphosphate hydrolase [G3DSA:3.40.50.300] (1-95)
  IPR027417 P-loop containing nucleoside triphosphate hydrolase [SSF52540] (2-97)

Radius of gyration: 18.38 Å; chains: 1; bounding box: 41×23×40 Å

Organism: Mus musculus (NCBI:txid10090)